Protein AF-A0A522C120-F1 (afdb_monomer)

Mean predicted aligned error: 6.27 Å

Secondary structure (DSSP, 8-state):
----HHHHHHHHHHHHHHHHHHHHHHHTT--HHHHHHHHHHHHHHHHHHHHHHHHTT--PPP------

Sequence (68 aa):
MSFDDAALRSAMSAFVTAADALDAAAEIGGEPRALLDLAEAKAVAGLALRKQLVALGWTAPATQRSTT

Structure (mmCIF, N/CA/C/O backbone):
data_AF-A0A522C120-F1
#
_entry.id   AF-A0A522C120-F1
#
loop_
_atom_site.group_PDB
_atom_site.id
_atom_site.type_symbol
_atom_site.label_atom_id
_atom_site.label_alt_id
_atom_site.label_comp_id
_atom_site.label_asym_id
_atom_site.label_entity_id
_atom_site.label_seq_id
_atom_site.pdbx_PDB_ins_code
_atom_site.Cartn_x
_atom_site.Cartn_y
_atom_site.Cartn_z
_atom_site.occupancy
_atom_site.B_iso_or_equiv
_atom_site.auth_seq_id
_atom_site.auth_comp_id
_atom_site.auth_asym_id
_atom_site.auth_atom_id
_atom_site.pdbx_PDB_model_num
ATOM 1 N N . MET A 1 1 ? -17.229 -4.360 19.570 1.00 53.59 1 MET A N 1
ATOM 2 C CA . MET A 1 1 ? -16.723 -4.552 18.195 1.00 53.59 1 MET A CA 1
ATOM 3 C C . MET A 1 1 ? -15.288 -5.039 18.340 1.00 53.59 1 MET A C 1
ATOM 5 O O . MET A 1 1 ? -14.487 -4.281 18.869 1.00 53.59 1 MET A O 1
ATOM 9 N N . SER A 1 2 ? -14.999 -6.321 18.079 1.00 64.56 2 SER A N 1
ATOM 10 C CA . SER A 1 2 ? -13.638 -6.853 18.258 1.00 64.56 2 SER A CA 1
ATOM 11 C C . SER A 1 2 ? -12.754 -6.381 17.113 1.00 64.56 2 SER A C 1
ATOM 13 O O . SER A 1 2 ? -13.170 -6.410 15.958 1.00 64.56 2 SER A O 1
ATOM 15 N N . PHE A 1 3 ? -11.553 -5.932 17.447 1.00 67.38 3 PHE A N 1
ATOM 16 C CA . PHE A 1 3 ? -10.539 -5.544 16.481 1.00 67.38 3 PHE A CA 1
ATOM 17 C C . PHE A 1 3 ? -10.155 -6.732 15.582 1.00 67.38 3 PHE A C 1
ATOM 19 O O . PHE A 1 3 ? -9.858 -7.813 16.091 1.00 67.38 3 PHE A O 1
ATOM 26 N N . ASP A 1 4 ? -10.169 -6.527 14.262 1.00 79.81 4 ASP A N 1
ATOM 27 C CA . ASP A 1 4 ? -9.680 -7.506 13.289 1.00 79.81 4 ASP A CA 1
ATOM 28 C C . ASP A 1 4 ? -8.190 -7.267 13.004 1.00 79.81 4 ASP A C 1
ATOM 30 O O . ASP A 1 4 ? -7.786 -6.556 12.080 1.00 79.81 4 ASP A O 1
ATOM 34 N N . ASP A 1 5 ? -7.366 -7.878 13.847 1.00 87.25 5 ASP A N 1
ATOM 35 C CA . ASP A 1 5 ? -5.910 -7.861 13.736 1.00 87.25 5 ASP A CA 1
ATOM 36 C C . ASP A 1 5 ? -5.403 -8.529 12.442 1.00 87.25 5 ASP A C 1
ATOM 38 O O . ASP A 1 5 ? -4.358 -8.159 11.899 1.00 87.25 5 ASP A O 1
ATOM 42 N N . ALA A 1 6 ? -6.158 -9.486 11.893 1.00 92.38 6 ALA A N 1
ATOM 43 C CA . ALA A 1 6 ? -5.805 -10.135 10.637 1.00 92.38 6 ALA A CA 1
ATOM 44 C C . ALA A 1 6 ? -5.975 -9.179 9.450 1.00 92.38 6 ALA A C 1
ATOM 46 O O . ALA A 1 6 ? -5.078 -9.098 8.606 1.00 92.38 6 ALA A O 1
ATOM 47 N N . ALA A 1 7 ? -7.063 -8.405 9.417 1.00 90.44 7 ALA A N 1
ATOM 48 C CA . ALA A 1 7 ? -7.286 -7.387 8.393 1.00 90.44 7 ALA A CA 1
ATOM 49 C C . ALA A 1 7 ? -6.214 -6.288 8.423 1.00 90.44 7 ALA A C 1
ATOM 51 O O . ALA A 1 7 ? -5.701 -5.910 7.365 1.00 90.44 7 ALA A O 1
ATOM 52 N N . LEU A 1 8 ? -5.820 -5.810 9.6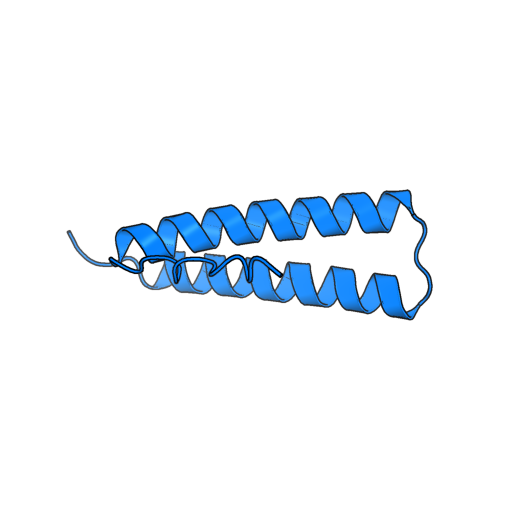12 1.00 94.00 8 LEU A N 1
ATOM 53 C CA . LEU A 1 8 ? -4.735 -4.831 9.732 1.00 94.00 8 LEU A CA 1
ATOM 54 C C . LEU A 1 8 ? -3.410 -5.406 9.216 1.00 94.00 8 LEU A C 1
ATOM 56 O O . LEU A 1 8 ? -2.763 -4.785 8.370 1.00 94.00 8 LEU A O 1
ATOM 60 N N . ARG A 1 9 ? -3.018 -6.597 9.687 1.00 94.81 9 ARG A N 1
ATOM 61 C CA . ARG A 1 9 ? -1.766 -7.248 9.270 1.00 94.81 9 ARG A CA 1
ATOM 62 C C . ARG A 1 9 ? -1.737 -7.491 7.763 1.00 94.81 9 ARG A C 1
ATOM 64 O O . ARG A 1 9 ? -0.719 -7.235 7.124 1.00 94.81 9 ARG A O 1
ATOM 71 N N . SER A 1 10 ? -2.854 -7.934 7.188 1.00 96.25 10 SER A N 1
ATOM 72 C CA . SER A 1 10 ? -2.985 -8.129 5.744 1.00 96.25 10 SER A CA 1
ATOM 73 C C . SER A 1 10 ? -2.801 -6.819 4.976 1.00 96.25 10 SER A C 1
ATOM 75 O O . SER A 1 10 ? -2.084 -6.800 3.977 1.00 96.25 10 SER A O 1
ATOM 77 N N . ALA A 1 11 ? -3.409 -5.720 5.434 1.00 95.94 11 ALA A N 1
ATOM 78 C CA . ALA A 1 11 ? -3.274 -4.418 4.783 1.00 95.94 11 ALA A CA 1
ATOM 79 C C . ALA A 1 11 ? -1.843 -3.861 4.886 1.00 95.94 11 ALA A C 1
ATOM 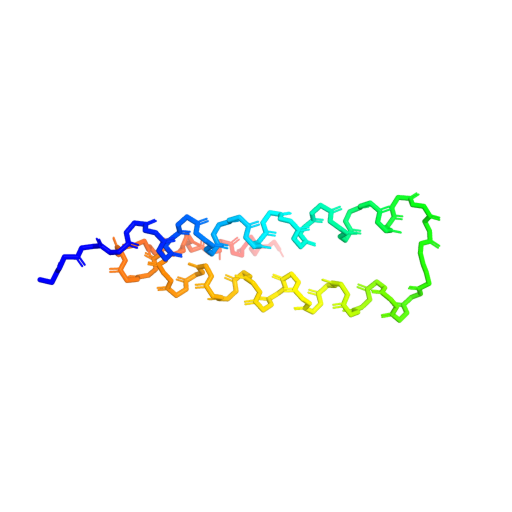81 O O . ALA A 1 11 ? -1.333 -3.301 3.917 1.00 95.94 11 ALA A O 1
ATOM 82 N N . MET A 1 12 ? -1.174 -4.056 6.029 1.00 97.00 12 MET A N 1
ATOM 83 C CA . MET A 1 12 ? 0.237 -3.694 6.206 1.00 97.00 12 MET A CA 1
ATOM 84 C C . MET A 1 12 ? 1.140 -4.487 5.262 1.00 97.00 12 MET A C 1
ATOM 86 O O . MET A 1 12 ? 1.948 -3.890 4.555 1.00 97.00 12 MET A O 1
ATOM 90 N N . SER A 1 13 ? 0.975 -5.812 5.212 1.00 97.88 13 SER A N 1
ATOM 91 C CA . SER A 1 13 ? 1.765 -6.675 4.330 1.00 97.88 13 SER A CA 1
ATOM 92 C C . SER A 1 13 ? 1.587 -6.283 2.865 1.00 97.88 13 SER A C 1
ATOM 94 O O . SER A 1 13 ? 2.575 -6.150 2.155 1.00 97.88 13 SER A O 1
ATOM 96 N N . ALA A 1 14 ? 0.349 -6.040 2.422 1.00 97.75 14 ALA A N 1
ATOM 97 C CA . ALA A 1 14 ? 0.070 -5.634 1.047 1.00 97.75 14 ALA A CA 1
ATOM 98 C C . ALA A 1 14 ? 0.739 -4.300 0.682 1.00 97.75 14 ALA A C 1
ATOM 100 O O . ALA A 1 14 ? 1.286 -4.164 -0.411 1.00 97.75 14 ALA A O 1
ATOM 101 N N . PHE A 1 15 ? 0.723 -3.322 1.594 1.00 98.19 15 PHE A N 1
ATOM 102 C CA . PHE A 1 15 ? 1.384 -2.039 1.372 1.00 98.19 15 PHE A CA 1
ATOM 103 C C . PHE A 1 15 ? 2.905 -2.180 1.257 1.00 98.19 15 PHE A C 1
ATOM 105 O O . PHE A 1 15 ? 3.483 -1.623 0.328 1.00 98.19 15 PHE A O 1
ATOM 112 N N . VAL A 1 16 ? 3.539 -2.931 2.166 1.00 98.19 16 VAL A N 1
ATOM 113 C CA . VAL A 1 16 ? 4.994 -3.161 2.139 1.00 98.19 16 VAL A CA 1
ATOM 114 C C . VAL A 1 16 ? 5.396 -3.884 0.857 1.00 98.19 16 VAL A C 1
ATOM 116 O O . VAL A 1 16 ? 6.255 -3.396 0.138 1.00 98.19 16 VAL A O 1
ATOM 119 N N . THR A 1 17 ? 4.698 -4.962 0.488 1.00 98.31 17 THR A N 1
ATOM 120 C CA . THR A 1 17 ? 4.981 -5.692 -0.756 1.00 98.31 17 THR A CA 1
ATOM 121 C C . THR A 1 17 ? 4.846 -4.810 -2.000 1.00 98.31 17 THR A C 1
ATOM 123 O O . THR A 1 17 ? 5.674 -4.898 -2.903 1.00 98.31 17 THR A O 1
ATOM 126 N N . ALA A 1 18 ? 3.832 -3.942 -2.066 1.00 97.81 18 ALA A N 1
ATOM 127 C CA . ALA A 1 18 ? 3.674 -3.019 -3.190 1.00 97.81 18 ALA A CA 1
ATOM 128 C C . ALA A 1 18 ? 4.753 -1.920 -3.214 1.00 97.81 18 ALA A C 1
ATOM 130 O O . ALA A 1 18 ? 5.160 -1.491 -4.292 1.00 97.81 18 ALA A O 1
ATOM 131 N N . ALA A 1 19 ? 5.216 -1.465 -2.044 1.00 97.81 19 ALA A N 1
ATOM 132 C CA . ALA A 1 19 ? 6.326 -0.523 -1.939 1.00 97.81 19 ALA A CA 1
ATOM 133 C C . ALA A 1 19 ? 7.640 -1.157 -2.414 1.00 97.81 19 ALA A C 1
ATOM 135 O O . ALA A 1 19 ? 8.273 -0.599 -3.304 1.00 97.81 19 ALA A O 1
ATOM 136 N N . ASP A 1 20 ? 7.970 -2.353 -1.921 1.00 98.12 20 ASP A N 1
ATOM 137 C CA . ASP A 1 20 ? 9.181 -3.087 -2.304 1.00 98.12 20 ASP A CA 1
ATOM 138 C C . ASP A 1 20 ? 9.207 -3.386 -3.810 1.00 98.12 20 ASP A C 1
ATOM 140 O O . ASP A 1 20 ? 10.241 -3.254 -4.460 1.00 98.12 20 ASP A O 1
ATOM 144 N N . ALA A 1 21 ? 8.060 -3.753 -4.395 1.00 96.31 21 ALA A N 1
ATOM 145 C CA . ALA A 1 21 ? 7.952 -4.005 -5.831 1.00 96.31 21 ALA A CA 1
ATOM 146 C C . ALA A 1 21 ? 8.201 -2.743 -6.673 1.00 96.31 21 ALA A C 1
ATOM 148 O O . ALA A 1 21 ? 8.865 -2.818 -7.709 1.00 96.31 21 ALA A O 1
ATOM 149 N N . LEU A 1 22 ? 7.680 -1.589 -6.241 1.00 96.88 22 LEU A N 1
ATOM 150 C CA . LEU A 1 22 ? 7.928 -0.313 -6.910 1.00 96.88 22 LEU A CA 1
ATOM 151 C C . LEU A 1 22 ? 9.397 0.102 -6.788 1.00 96.88 22 LEU A C 1
ATOM 153 O O . LEU A 1 22 ? 9.991 0.503 -7.787 1.00 96.88 22 LEU A O 1
ATOM 157 N N . ASP A 1 23 ? 9.973 -0.010 -5.593 1.00 96.50 23 ASP A N 1
ATOM 158 C CA . ASP A 1 23 ? 11.361 0.371 -5.333 1.00 96.50 23 ASP A CA 1
ATOM 159 C C . ASP A 1 23 ? 12.318 -0.506 -6.157 1.00 9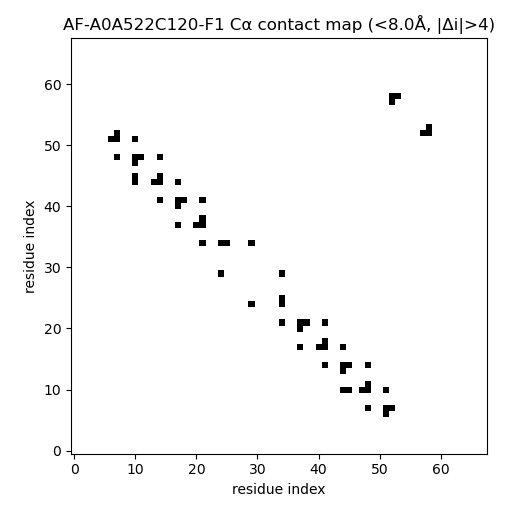6.50 23 ASP A C 1
ATOM 161 O O . ASP A 1 23 ? 13.157 0.017 -6.891 1.00 96.50 23 ASP A O 1
ATOM 165 N N . ALA A 1 24 ? 12.105 -1.827 -6.170 1.00 95.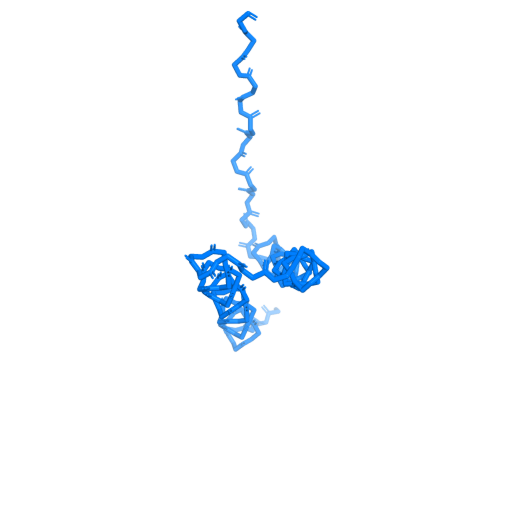69 24 ALA A N 1
ATOM 166 C CA . ALA A 1 24 ? 12.880 -2.754 -6.994 1.00 95.69 24 ALA A CA 1
ATOM 167 C C . ALA A 1 24 ? 12.764 -2.453 -8.499 1.00 95.69 24 ALA A C 1
ATOM 169 O O . ALA A 1 24 ? 13.755 -2.522 -9.227 1.00 95.69 24 ALA A O 1
ATOM 170 N N . ALA A 1 25 ? 11.568 -2.101 -8.986 1.00 92.94 25 ALA A N 1
ATOM 171 C CA . ALA A 1 25 ? 11.369 -1.738 -10.388 1.00 92.94 25 ALA A CA 1
ATOM 172 C C . ALA A 1 25 ? 12.043 -0.402 -10.748 1.00 92.94 25 ALA A C 1
ATOM 174 O O . ALA A 1 25 ? 12.558 -0.250 -11.859 1.00 92.94 25 ALA A O 1
ATOM 175 N N . ALA A 1 26 ? 12.057 0.563 -9.826 1.00 91.25 26 ALA A N 1
ATOM 176 C CA . ALA A 1 26 ? 12.697 1.858 -10.026 1.00 91.25 26 ALA A CA 1
ATOM 177 C C . ALA A 1 26 ? 14.231 1.747 -10.053 1.00 91.25 26 ALA A C 1
ATOM 179 O O . ALA A 1 26 ? 14.866 2.400 -10.881 1.00 91.25 26 ALA A O 1
ATOM 180 N N . GLU A 1 27 ? 14.826 0.892 -9.213 1.00 91.94 27 GLU A N 1
ATOM 181 C CA . GLU A 1 27 ? 16.282 0.676 -9.157 1.00 91.94 27 GLU A CA 1
ATOM 182 C C . GLU A 1 27 ? 16.867 0.151 -10.474 1.00 91.94 27 GLU A C 1
ATOM 184 O O . GLU A 1 27 ? 17.959 0.551 -10.876 1.00 91.94 27 GLU A O 1
ATOM 189 N N . ILE A 1 28 ? 16.132 -0.712 -11.177 1.00 90.00 28 ILE A N 1
ATOM 190 C CA . ILE A 1 28 ? 16.582 -1.313 -12.442 1.00 90.00 28 ILE A CA 1
ATOM 191 C C . ILE A 1 28 ? 16.212 -0.483 -13.680 1.00 90.00 28 ILE A C 1
ATOM 193 O O . ILE A 1 28 ? 16.463 -0.919 -14.803 1.00 90.00 28 ILE A O 1
ATOM 197 N N . GLY A 1 29 ? 15.609 0.697 -13.496 1.00 86.38 29 GLY A N 1
ATOM 198 C CA . GLY A 1 29 ? 15.163 1.551 -14.598 1.00 86.38 29 GLY A CA 1
ATOM 199 C C . GLY A 1 29 ? 13.985 0.958 -15.375 1.00 86.38 29 GLY A C 1
ATOM 200 O O . GLY A 1 29 ? 14.001 0.955 -16.606 1.00 86.38 29 GLY A O 1
ATOM 201 N N . GLY A 1 30 ? 12.990 0.422 -14.659 1.00 86.81 30 GLY A N 1
ATOM 202 C CA . GLY A 1 30 ? 11.789 -0.180 -15.235 1.00 86.81 30 GLY A CA 1
ATOM 203 C C . GLY A 1 30 ? 11.057 0.721 -16.237 1.00 86.81 30 GLY A C 1
ATOM 204 O O . GLY A 1 30 ? 11.177 1.947 -16.230 1.00 86.81 30 GLY A O 1
ATOM 205 N N . GLU A 1 31 ? 10.278 0.093 -17.118 1.00 94.75 31 GLU A N 1
ATOM 206 C CA . GLU A 1 31 ? 9.495 0.801 -18.130 1.00 94.75 31 GLU A CA 1
ATOM 207 C C . GLU A 1 31 ? 8.495 1.782 -17.463 1.00 94.75 31 GLU A C 1
ATOM 209 O O . GLU A 1 31 ? 7.867 1.429 -16.459 1.00 94.75 31 GLU A O 1
ATOM 214 N N . PRO A 1 32 ? 8.344 3.026 -17.968 1.00 93.88 32 PRO A N 1
ATOM 215 C CA . PRO A 1 32 ? 7.573 4.062 -17.277 1.00 93.88 32 PRO A CA 1
ATOM 216 C C . PRO A 1 32 ? 6.112 3.704 -16.987 1.00 93.88 32 PRO A C 1
ATOM 218 O O . PRO A 1 32 ? 5.598 4.071 -15.929 1.00 93.88 32 PRO A O 1
ATOM 221 N N . ARG A 1 33 ? 5.420 2.999 -17.890 1.00 94.94 33 ARG A N 1
ATOM 222 C CA . ARG A 1 33 ? 4.036 2.569 -17.659 1.00 94.94 33 ARG A CA 1
ATOM 223 C C . ARG A 1 33 ? 3.963 1.546 -16.528 1.00 94.94 33 ARG A C 1
ATOM 225 O O . ARG A 1 33 ? 3.113 1.700 -15.655 1.00 94.94 33 ARG A O 1
ATOM 232 N N . ALA A 1 34 ? 4.876 0.581 -16.492 1.00 93.62 34 ALA A N 1
ATOM 233 C CA . ALA A 1 34 ? 4.973 -0.397 -15.416 1.00 93.62 34 ALA A CA 1
ATOM 234 C C . ALA A 1 34 ? 5.237 0.271 -14.056 1.00 93.62 34 ALA A C 1
ATOM 236 O O . ALA A 1 34 ? 4.607 -0.088 -13.063 1.00 93.62 34 ALA A O 1
ATOM 237 N N . LEU A 1 35 ? 6.102 1.290 -14.006 1.00 96.19 35 LEU A N 1
ATOM 238 C CA . LEU A 1 35 ? 6.330 2.071 -12.783 1.00 96.19 35 LEU A CA 1
ATOM 239 C C . LEU A 1 35 ? 5.066 2.809 -12.323 1.00 96.19 35 LEU A C 1
ATOM 241 O O . LEU A 1 35 ? 4.788 2.853 -11.125 1.00 96.19 35 LEU A O 1
ATOM 245 N N . LEU A 1 36 ? 4.281 3.362 -13.254 1.00 97.31 36 LEU A N 1
ATOM 246 C CA . LEU A 1 36 ? 3.006 4.010 -12.931 1.00 97.31 36 LEU A CA 1
ATOM 247 C C . LEU A 1 36 ? 1.982 3.018 -12.372 1.00 97.31 36 LEU A C 1
ATOM 249 O O . LEU A 1 36 ? 1.335 3.324 -11.373 1.00 97.31 36 LEU A O 1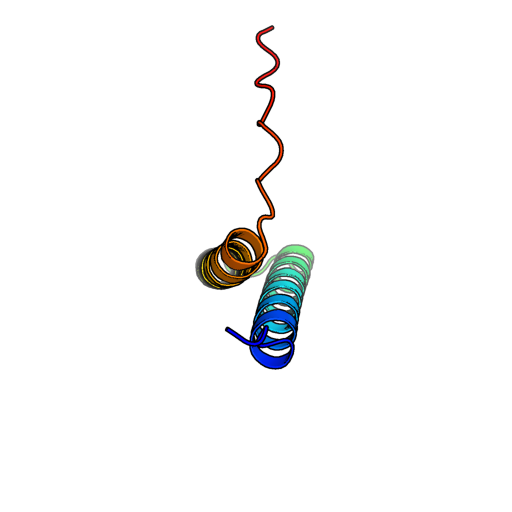
ATOM 253 N N . ASP A 1 37 ? 1.865 1.833 -12.969 1.00 97.44 37 ASP A N 1
ATOM 254 C CA . ASP A 1 37 ? 0.936 0.801 -12.500 1.00 97.44 37 ASP A CA 1
ATOM 255 C C . ASP A 1 37 ? 1.334 0.283 -11.103 1.00 97.44 37 ASP A C 1
ATOM 257 O O . ASP A 1 37 ? 0.482 0.099 -10.231 1.00 97.44 37 ASP A O 1
ATOM 261 N N . LEU A 1 38 ? 2.637 0.128 -10.835 1.00 97.62 38 LEU A N 1
ATOM 262 C CA . LEU A 1 38 ? 3.154 -0.221 -9.505 1.00 97.62 38 LEU A CA 1
ATOM 263 C C . LEU A 1 38 ? 2.918 0.896 -8.476 1.00 97.62 38 LEU A C 1
ATOM 265 O O . LEU A 1 38 ? 2.537 0.625 -7.333 1.00 97.62 38 LEU A O 1
ATOM 269 N N . ALA A 1 39 ? 3.093 2.157 -8.873 1.00 97.56 39 ALA A N 1
ATOM 270 C CA . ALA A 1 39 ? 2.799 3.303 -8.020 1.00 97.56 39 ALA A CA 1
ATOM 271 C C . ALA A 1 39 ? 1.305 3.386 -7.671 1.00 97.56 39 ALA A C 1
ATOM 273 O O . ALA A 1 39 ? 0.959 3.652 -6.515 1.00 97.56 39 ALA A O 1
ATOM 274 N N . GLU A 1 40 ? 0.420 3.107 -8.630 1.00 98.12 40 GLU A N 1
ATOM 275 C CA . GLU A 1 40 ? -1.020 3.010 -8.394 1.00 98.12 40 GLU A CA 1
ATOM 276 C C . GLU A 1 40 ? -1.351 1.867 -7.426 1.00 98.12 40 GLU A C 1
ATOM 278 O O . GLU A 1 40 ? -2.057 2.084 -6.437 1.00 98.12 40 GLU A O 1
ATOM 283 N N . ALA A 1 41 ? -0.777 0.678 -7.630 1.00 97.31 41 ALA A N 1
ATOM 284 C CA . ALA A 1 41 ? -0.967 -0.461 -6.734 1.00 97.31 41 ALA A CA 1
ATOM 285 C C . ALA A 1 41 ? -0.555 -0.131 -5.285 1.00 97.31 41 ALA A C 1
ATOM 287 O O . ALA A 1 41 ? -1.310 -0.397 -4.341 1.00 97.31 41 ALA A O 1
ATOM 288 N N . LYS A 1 42 ? 0.594 0.534 -5.097 1.00 98.19 42 LYS A N 1
ATOM 289 C CA . LYS A 1 42 ? 1.049 1.022 -3.786 1.00 98.19 42 LYS A CA 1
ATOM 290 C C . LYS A 1 42 ? 0.079 2.042 -3.187 1.00 98.19 42 LYS A C 1
ATOM 292 O O . LYS A 1 42 ? -0.220 1.975 -1.992 1.00 98.19 42 LYS A O 1
ATOM 297 N N . ALA A 1 43 ? -0.434 2.978 -3.986 1.00 97.62 43 ALA A N 1
ATOM 298 C CA . ALA A 1 43 ? -1.387 3.985 -3.522 1.00 97.62 43 ALA A CA 1
ATOM 299 C C . ALA A 1 43 ? -2.708 3.354 -3.047 1.00 97.62 43 ALA A C 1
ATOM 301 O O . ALA A 1 43 ? -3.214 3.707 -1.977 1.00 97.62 43 ALA A O 1
ATOM 302 N N . VAL A 1 44 ? -3.236 2.377 -3.790 1.00 97.75 44 VAL A N 1
ATOM 303 C CA . VAL A 1 44 ? -4.451 1.630 -3.425 1.00 97.75 44 VAL A CA 1
ATOM 304 C C . VAL A 1 44 ? -4.242 0.842 -2.130 1.00 97.75 44 VAL A C 1
ATOM 306 O O . VAL A 1 44 ? -5.071 0.933 -1.217 1.00 97.75 44 VAL A O 1
ATOM 309 N N . ALA A 1 45 ? -3.117 0.131 -1.998 1.00 97.44 45 ALA A N 1
ATOM 310 C CA . ALA A 1 45 ? -2.769 -0.585 -0.771 1.00 97.44 45 ALA A CA 1
ATOM 311 C C . ALA A 1 45 ? -2.615 0.370 0.429 1.00 97.44 45 ALA A C 1
ATOM 313 O O . ALA A 1 45 ? -3.133 0.102 1.515 1.00 97.44 45 ALA A O 1
ATOM 314 N N . GLY A 1 46 ? -1.988 1.533 0.223 1.00 96.69 46 GLY A N 1
ATOM 315 C CA . GLY A 1 46 ? -1.841 2.571 1.245 1.00 96.69 46 GLY A CA 1
ATOM 316 C C . GLY A 1 46 ? -3.181 3.145 1.708 1.00 96.69 46 GLY A C 1
ATOM 317 O O . GLY A 1 46 ? -3.380 3.374 2.903 1.00 96.69 46 GLY 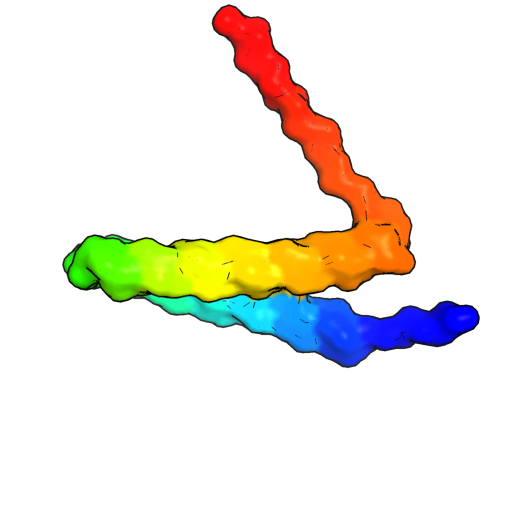A O 1
ATOM 318 N N . LEU A 1 47 ? -4.142 3.322 0.796 1.00 96.00 47 LEU A N 1
ATOM 319 C CA . LEU A 1 47 ? -5.496 3.753 1.147 1.00 96.00 47 LEU A CA 1
ATOM 320 C C . LEU A 1 47 ? -6.236 2.688 1.968 1.00 96.00 47 LEU A C 1
ATOM 322 O O . LEU A 1 47 ? -6.917 3.031 2.938 1.00 96.00 47 LEU A O 1
ATOM 326 N N . ALA A 1 48 ? -6.105 1.411 1.605 1.00 94.69 48 ALA A N 1
ATOM 327 C CA . ALA A 1 48 ? -6.689 0.307 2.364 1.00 94.69 48 ALA A CA 1
ATOM 328 C C . ALA A 1 48 ? -6.111 0.235 3.787 1.00 94.69 48 ALA A C 1
ATOM 330 O O . ALA A 1 48 ? -6.873 0.184 4.754 1.00 94.69 48 ALA A O 1
ATOM 331 N N . LEU A 1 49 ? -4.785 0.335 3.929 1.00 95.75 49 LEU A N 1
ATOM 332 C CA . LEU A 1 49 ? -4.116 0.402 5.228 1.00 95.75 49 LEU A CA 1
ATOM 333 C C . LEU A 1 49 ? -4.574 1.618 6.041 1.00 95.75 49 LEU A C 1
ATOM 335 O O . LEU A 1 49 ? -4.916 1.484 7.214 1.00 95.75 49 LEU A O 1
ATOM 339 N N . ARG A 1 50 ? -4.665 2.799 5.420 1.00 94.62 50 ARG A N 1
ATOM 340 C CA . ARG A 1 50 ? -5.144 4.014 6.091 1.00 94.62 50 ARG A CA 1
ATOM 341 C C . ARG A 1 50 ? -6.553 3.844 6.654 1.00 94.62 50 ARG A C 1
ATOM 343 O O . ARG A 1 50 ? -6.809 4.311 7.758 1.00 94.62 50 ARG A O 1
ATOM 350 N N . LYS A 1 51 ? -7.459 3.177 5.932 1.00 93.00 51 LYS A N 1
ATOM 351 C CA . LYS A 1 51 ? -8.815 2.884 6.432 1.00 93.00 51 LYS A CA 1
ATOM 352 C C . LYS A 1 51 ? -8.775 2.022 7.696 1.00 93.00 51 LYS A C 1
ATOM 354 O O . LYS A 1 51 ? -9.482 2.341 8.647 1.00 93.00 51 LYS A O 1
ATOM 359 N N . GLN A 1 52 ? -7.924 0.993 7.724 1.00 94.25 52 GLN A N 1
ATOM 360 C CA . GLN A 1 52 ? -7.738 0.155 8.914 1.00 94.25 52 GLN A CA 1
ATOM 361 C C . GLN A 1 52 ? -7.175 0.963 10.087 1.00 94.25 52 GLN A C 1
ATOM 363 O O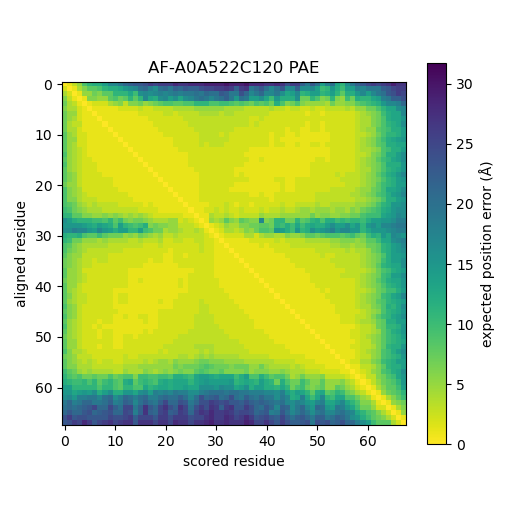 . GLN A 1 52 ? -7.721 0.917 11.181 1.00 94.25 52 GLN A O 1
ATOM 368 N N . LEU A 1 53 ? -6.144 1.777 9.853 1.00 92.62 53 LEU A N 1
ATOM 369 C CA . LEU A 1 53 ? -5.542 2.621 10.890 1.00 92.62 53 LEU A CA 1
ATOM 370 C C . LEU A 1 53 ? -6.541 3.635 11.470 1.00 92.62 53 LEU A C 1
ATOM 372 O O . LEU A 1 53 ? -6.633 3.783 12.687 1.00 92.62 53 LEU A O 1
ATOM 376 N N . VAL A 1 54 ? -7.340 4.291 10.624 1.00 92.31 54 VAL A N 1
ATOM 377 C CA . VAL A 1 54 ? -8.384 5.229 11.072 1.00 92.31 54 VAL A CA 1
ATOM 378 C C . VAL A 1 54 ? -9.444 4.528 11.920 1.00 92.31 54 VAL A C 1
ATOM 380 O O . VAL A 1 54 ? -9.871 5.083 12.931 1.00 92.31 54 VAL A O 1
ATOM 383 N N . ALA A 1 55 ? -9.834 3.297 11.570 1.00 89.94 55 ALA A N 1
ATOM 384 C CA . ALA A 1 55 ? -10.754 2.503 12.387 1.00 89.94 55 ALA A CA 1
ATOM 385 C C . ALA A 1 55 ? -10.197 2.196 13.793 1.00 89.94 55 ALA A C 1
ATOM 387 O O . ALA A 1 55 ? -10.971 1.943 14.713 1.00 89.94 55 ALA A O 1
ATOM 388 N N . LEU A 1 56 ? -8.874 2.279 13.976 1.00 89.50 56 LEU A N 1
ATOM 389 C CA . LEU A 1 56 ? -8.17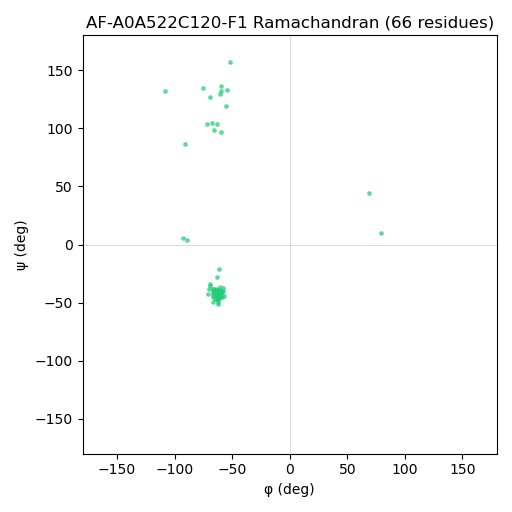9 2.110 15.258 1.00 89.50 56 LEU A CA 1
ATOM 390 C C . LEU A 1 56 ? -7.943 3.420 16.007 1.00 89.50 56 LEU A C 1
ATOM 392 O O . LEU A 1 56 ? -7.270 3.430 17.035 1.00 89.50 56 LEU A O 1
ATOM 396 N N . GLY A 1 57 ? -8.478 4.531 15.503 1.00 90.88 57 GLY A N 1
ATOM 397 C CA . GLY A 1 57 ? -8.276 5.849 16.094 1.00 90.88 57 GLY A CA 1
ATOM 398 C C . GLY A 1 57 ? -6.926 6.478 15.753 1.00 90.88 57 GLY A C 1
ATOM 399 O O . GLY A 1 57 ? -6.592 7.519 16.315 1.00 90.88 57 GLY A O 1
ATOM 400 N N . TRP A 1 58 ? -6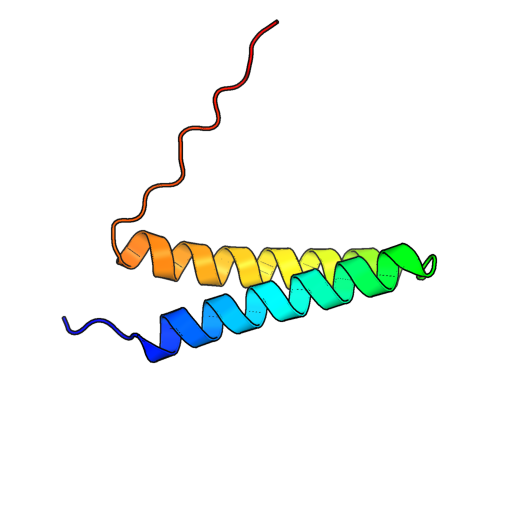.155 5.902 14.823 1.00 91.31 58 TRP A N 1
ATOM 401 C CA . TRP A 1 58 ? -4.973 6.579 14.302 1.00 91.31 58 TRP A CA 1
ATOM 402 C C . TRP A 1 58 ? -5.397 7.774 13.448 1.00 91.31 58 TRP A C 1
ATOM 404 O O . TRP A 1 58 ? -6.167 7.650 12.492 1.00 91.31 58 TRP A O 1
ATOM 414 N N . THR A 1 59 ? -4.851 8.940 13.767 1.00 84.62 59 THR A N 1
ATOM 415 C CA . THR A 1 59 ? -4.995 10.148 12.964 1.00 84.62 59 THR A CA 1
ATOM 416 C C . THR A 1 59 ? -3.665 10.441 12.291 1.00 84.62 59 THR A C 1
ATOM 418 O O . THR A 1 59 ? -2.606 10.402 12.916 1.00 84.62 59 THR A O 1
ATOM 421 N N . ALA A 1 60 ? -3.710 10.704 10.982 1.00 76.31 60 ALA A N 1
ATOM 422 C CA . ALA A 1 60 ? -2.501 11.075 10.266 1.00 76.31 60 ALA A CA 1
ATOM 423 C C . ALA A 1 60 ? -1.926 12.353 10.895 1.00 76.31 60 ALA A C 1
ATOM 425 O O . ALA A 1 60 ? -2.694 13.300 11.102 1.00 76.31 60 ALA A O 1
ATOM 426 N N . PRO A 1 61 ? -0.614 12.408 11.188 1.00 76.06 61 PRO A N 1
ATOM 427 C CA . PRO A 1 61 ? -0.001 13.631 11.675 1.00 76.06 61 PRO A CA 1
ATOM 428 C C . PRO A 1 61 ? -0.297 14.760 10.688 1.00 76.06 61 PRO A C 1
ATOM 430 O O . PRO A 1 61 ? -0.197 14.575 9.469 1.00 76.06 61 PRO A O 1
ATOM 433 N N . ALA A 1 62 ? -0.718 15.911 11.217 1.00 72.25 62 ALA A N 1
ATOM 434 C CA . ALA A 1 62 ? -0.996 17.081 10.402 1.00 72.25 62 ALA A CA 1
ATOM 435 C C . ALA A 1 62 ? 0.256 17.389 9.580 1.00 72.25 62 ALA A C 1
ATOM 437 O O . ALA A 1 62 ? 1.328 17.624 10.137 1.00 72.25 62 ALA A O 1
ATOM 438 N N . THR A 1 63 ? 0.137 17.344 8.254 1.00 70.06 63 THR A N 1
ATOM 439 C CA . THR A 1 63 ? 1.236 17.724 7.372 1.00 70.06 63 THR A CA 1
ATOM 440 C C . THR A 1 63 ? 1.472 19.213 7.592 1.00 70.06 63 THR A C 1
ATOM 442 O O . THR A 1 63 ? 0.725 20.041 7.071 1.00 70.06 63 THR A O 1
ATOM 445 N N . GLN A 1 64 ? 2.461 19.569 8.415 1.00 56.75 64 GLN A N 1
ATOM 446 C CA . GLN A 1 64 ? 2.920 20.946 8.501 1.00 56.75 64 GLN A CA 1
ATOM 447 C C . GLN A 1 64 ? 3.472 21.296 7.123 1.00 56.75 64 GLN A C 1
ATOM 449 O O . GLN A 1 64 ? 4.545 20.846 6.729 1.00 56.75 64 GLN A O 1
ATOM 454 N N . ARG A 1 65 ? 2.698 22.060 6.349 1.00 59.59 65 ARG A N 1
ATOM 455 C CA . ARG A 1 65 ? 3.255 22.775 5.209 1.00 59.59 65 ARG A CA 1
ATOM 456 C C . ARG A 1 65 ? 4.175 23.825 5.809 1.00 59.59 65 ARG A C 1
ATOM 458 O O . ARG A 1 65 ? 3.684 24.801 6.368 1.00 59.59 65 ARG A O 1
ATOM 465 N N . SER A 1 66 ? 5.481 23.598 5.730 1.00 57.50 66 SER A N 1
ATOM 466 C CA . SER A 1 66 ? 6.460 24.660 5.920 1.00 57.50 66 SER A CA 1
ATOM 467 C C . SER A 1 66 ? 6.178 25.715 4.855 1.00 57.50 66 SER A C 1
ATOM 469 O O . SER A 1 66 ? 6.527 25.547 3.691 1.00 57.50 66 SER A O 1
ATOM 471 N N . THR A 1 67 ? 5.430 26.747 5.232 1.00 51.50 67 THR A N 1
ATOM 472 C CA . THR A 1 67 ? 5.335 27.988 4.475 1.00 51.50 67 THR A CA 1
ATOM 473 C C . THR A 1 67 ? 6.665 28.701 4.652 1.00 51.50 67 THR A C 1
ATOM 475 O O . THR A 1 67 ? 6.926 29.232 5.734 1.00 51.50 67 THR A O 1
ATOM 478 N N . THR A 1 68 ? 7.494 28.653 3.616 1.00 60.12 68 THR A N 1
ATOM 479 C CA . THR A 1 68 ? 8.647 29.539 3.443 1.00 60.12 68 THR A CA 1
ATOM 480 C C . THR A 1 68 ? 8.321 30.524 2.335 1.00 60.12 68 THR A C 1
ATOM 482 O O . THR A 1 68 ? 7.728 30.073 1.327 1.00 60.12 68 THR A O 1
#

Solvent-accessible surface area (backbone atoms only — not comparable to full-atom values): 3954 Å² total; per-residue (Å²): 134,84,83,62,64,66,62,47,51,51,27,49,51,49,23,51,55,29,45,52,53,37,52,58,38,58,75,73,65,50,59,69,67,60,51,49,55,33,48,48,50,23,51,55,28,45,50,53,30,49,52,49,41,43,76,71,69,52,71,80,78,80,81,77,76,81,85,125

Foldseek 3Di:
DDQDPVQLVVLVVQLVVLVVVLVVCVVVPHDPVVNVVSVVSNVVSVVSNVVSCVVVVDDDPPPPPPDD

pLDDT: mean 88.94, std 12.65, range [51.5, 98.31]

Nearest PDB structures (foldseek):
  3ub0-assembly1_A  TM=9.075E-01  e=4.869E-01  Feline infectious peritonitis virus (strain 79-1146)
  3ub0-assembly2_D  TM=8.638E-01  e=9.148E-01  Feline infectious peritonitis virus (strain 79-1146)
  2v0o-assembly2_C  TM=9.693E-01  e=2.509E+00  Homo sapiens
  2z0n-assembly1_A-2  TM=9.274E-01  e=2.673E+00  Homo sapiens
  5j0k-assembly1_B  TM=8.597E-01  e=5.697E+00  synthetic construct

Radius of gyration: 15.06 Å; Cα contacts (8 Å, |Δi|>4): 32; chains: 1; bounding box: 33×40×36 Å